Protein AF-A0A1X7HV39-F1 (afdb_monomer_lite)

Radius of gyration: 17.55 Å; chains: 1; bounding box: 51×15×42 Å

Sequence (65 aa):
MRRIEYFLSIIIFLLASIAYQLGDGNTPWLISVPVLILLFGTPLFICVSVLYELSNLEPRDELKK

Secondary structure (DSSP, 8-state):
--HHHHHHHHHHHHHHHHHHHH--TTS-HHHHHHHHHHHHHHHHHHHHHHHHHHHHTS-TTTT--

Structure (mmCIF, N/CA/C/O backbone):
data_AF-A0A1X7HV39-F1
#
_entry.id   AF-A0A1X7HV39-F1
#
loop_
_atom_site.group_PDB
_atom_site.id
_atom_site.type_symbol
_atom_site.label_atom_id
_atom_site.label_alt_id
_atom_site.label_comp_id
_atom_site.label_asym_id
_atom_site.label_entity_id
_atom_site.label_seq_id
_atom_site.pdbx_PDB_ins_code
_atom_site.Cartn_x
_atom_site.Cartn_y
_atom_site.Cartn_z
_atom_site.occupancy
_atom_site.B_iso_or_equiv
_atom_site.auth_seq_id
_atom_site.auth_comp_id
_atom_site.auth_asym_id
_atom_site.auth_atom_id
_atom_site.pdbx_PDB_model_num
ATOM 1 N N . MET A 1 1 ? -10.176 0.123 13.047 1.00 60.81 1 MET A N 1
ATOM 2 C CA . MET A 1 1 ? -8.816 -0.478 13.030 1.00 60.81 1 MET A CA 1
ATOM 3 C C . MET A 1 1 ? -8.082 -0.188 14.322 1.00 60.81 1 MET A C 1
ATOM 5 O O . MET A 1 1 ? -8.340 0.825 14.963 1.00 60.81 1 MET A O 1
ATOM 9 N N . ARG A 1 2 ? -7.138 -1.04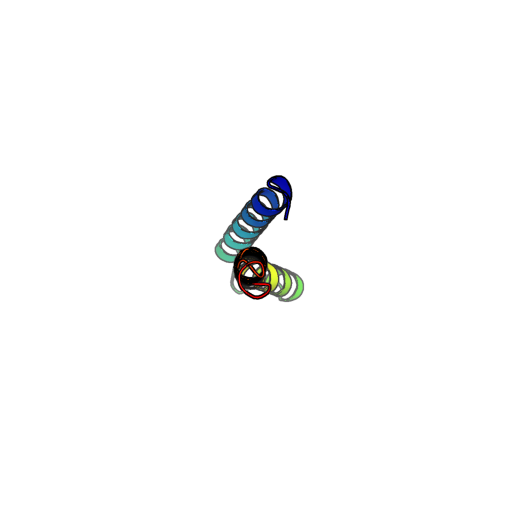2 14.719 1.00 83.81 2 ARG A N 1
ATOM 10 C CA . ARG A 1 2 ? -6.248 -0.736 15.851 1.00 83.81 2 ARG A CA 1
ATOM 11 C C . ARG A 1 2 ? -5.223 0.327 15.451 1.00 83.81 2 ARG A C 1
ATOM 13 O O . ARG A 1 2 ? -4.830 0.417 14.293 1.00 83.81 2 ARG A O 1
ATOM 20 N N . ARG A 1 3 ? -4.702 1.077 16.430 1.00 79.25 3 ARG A N 1
ATOM 21 C CA . ARG A 1 3 ? -3.660 2.112 16.231 1.00 79.25 3 ARG A CA 1
ATOM 22 C C . ARG A 1 3 ? -2.455 1.624 15.407 1.00 79.25 3 ARG A C 1
ATOM 24 O O . ARG A 1 3 ? -1.881 2.390 14.645 1.00 79.25 3 ARG A O 1
ATOM 31 N N . ILE A 1 4 ? -2.093 0.348 15.553 1.00 88.62 4 ILE A N 1
ATOM 32 C CA . ILE A 1 4 ? -0.983 -0.291 14.828 1.00 88.62 4 ILE A CA 1
ATOM 33 C C . ILE A 1 4 ? -1.295 -0.445 13.333 1.00 88.62 4 ILE A C 1
ATOM 35 O O . ILE A 1 4 ? -0.415 -0.240 12.508 1.00 88.62 4 ILE A O 1
ATOM 39 N N . GLU A 1 5 ? -2.535 -0.776 12.980 1.00 85.06 5 GLU A N 1
ATOM 40 C CA . GLU A 1 5 ? -2.953 -0.995 11.590 1.00 85.06 5 GLU A CA 1
ATOM 41 C C . GLU A 1 5 ? -2.939 0.325 10.809 1.00 85.06 5 GLU A C 1
ATOM 43 O O . GLU A 1 5 ? -2.368 0.380 9.725 1.00 85.06 5 GLU A O 1
ATOM 48 N N . TYR A 1 6 ? -3.436 1.417 11.404 1.00 82.19 6 TYR A N 1
ATOM 49 C CA . TYR A 1 6 ? -3.328 2.756 10.812 1.00 82.19 6 TYR A CA 1
ATOM 50 C C . TYR A 1 6 ? -1.869 3.194 10.619 1.00 82.19 6 TYR A C 1
ATOM 52 O O . TYR A 1 6 ? -1.508 3.710 9.562 1.00 82.19 6 TYR A O 1
ATOM 60 N N . PHE A 1 7 ? -1.012 2.954 11.617 1.00 87.00 7 PHE A N 1
ATOM 61 C CA . PHE A 1 7 ? 0.414 3.273 11.525 1.00 87.00 7 PHE A CA 1
ATOM 62 C C . PHE A 1 7 ? 1.111 2.469 10.418 1.00 87.00 7 PHE A C 1
ATOM 64 O O . PHE A 1 7 ? 1.872 3.025 9.628 1.00 87.00 7 PHE A O 1
ATOM 71 N N . LEU A 1 8 ? 0.803 1.175 10.314 1.00 89.88 8 LEU A N 1
ATOM 72 C CA . LEU A 1 8 ? 1.343 0.308 9.274 1.00 89.88 8 LEU A CA 1
ATOM 73 C C . LEU A 1 8 ? 0.861 0.722 7.877 1.00 89.88 8 LEU A C 1
ATOM 75 O O . LEU A 1 8 ? 1.669 0.764 6.952 1.00 89.88 8 LEU A O 1
ATOM 79 N N . SER A 1 9 ? -0.414 1.091 7.718 1.00 85.94 9 SER A N 1
ATOM 80 C CA . SER A 1 9 ? -0.941 1.614 6.451 1.00 85.94 9 SER A CA 1
ATOM 81 C C . SER A 1 9 ? -0.227 2.891 6.012 1.00 85.94 9 SER A C 1
ATOM 83 O O . SER A 1 9 ? 0.101 3.021 4.836 1.00 85.94 9 SER A O 1
ATOM 85 N N . ILE A 1 10 ? 0.085 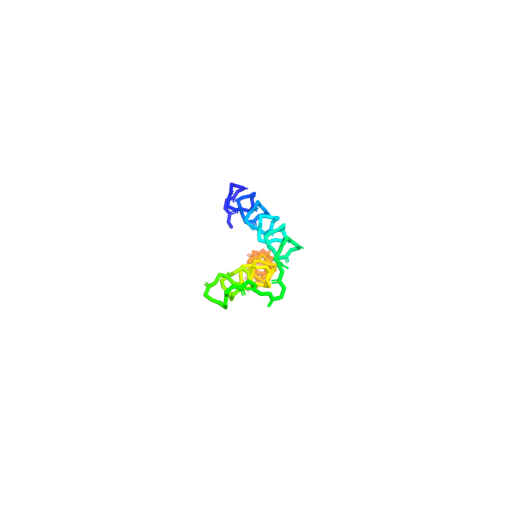3.803 6.938 1.00 86.94 10 ILE A N 1
ATOM 86 C CA . ILE A 1 10 ? 0.863 5.011 6.631 1.00 86.94 10 ILE A CA 1
ATOM 87 C C . ILE A 1 10 ? 2.270 4.638 6.146 1.00 86.94 10 ILE A C 1
ATOM 89 O O . ILE A 1 10 ? 2.721 5.161 5.131 1.00 86.94 10 ILE A O 1
ATOM 93 N N . ILE A 1 11 ? 2.950 3.697 6.809 1.00 90.69 11 ILE A N 1
ATOM 94 C CA . ILE A 1 11 ? 4.282 3.235 6.384 1.00 90.69 11 ILE A CA 1
ATOM 95 C C . ILE A 1 11 ? 4.237 2.614 4.984 1.00 90.69 11 ILE A C 1
ATOM 97 O O . ILE A 1 11 ? 5.080 2.936 4.149 1.00 90.69 11 ILE A O 1
ATOM 101 N N . ILE A 1 12 ? 3.254 1.754 4.708 1.00 89.62 12 ILE A N 1
ATOM 102 C CA . ILE A 1 12 ? 3.079 1.116 3.394 1.00 89.62 12 ILE A CA 1
ATOM 103 C C . ILE A 1 12 ? 2.824 2.170 2.313 1.00 89.62 12 ILE A C 1
ATOM 105 O O . ILE A 1 12 ? 3.421 2.102 1.241 1.00 89.62 12 ILE A O 1
ATOM 109 N N . PHE A 1 13 ? 1.994 3.173 2.606 1.00 87.81 13 PHE A N 1
ATOM 110 C CA . PHE A 1 13 ? 1.742 4.291 1.701 1.00 87.81 13 PHE A CA 1
ATOM 111 C C . PHE A 1 13 ? 3.012 5.108 1.423 1.00 87.81 13 PHE A C 1
ATOM 113 O O . PHE A 1 13 ? 3.313 5.391 0.264 1.00 87.81 13 PHE A O 1
ATOM 120 N N . LEU A 1 14 ? 3.798 5.441 2.455 1.00 89.62 14 LEU A N 1
ATOM 121 C CA . LEU A 1 14 ? 5.071 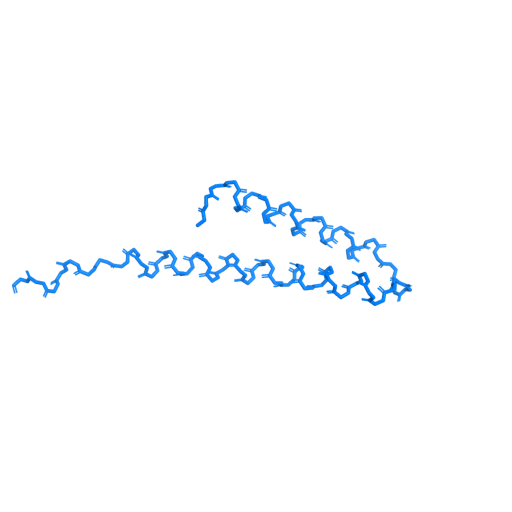6.152 2.284 1.00 89.62 14 LEU A CA 1
ATOM 122 C C . LEU A 1 14 ? 6.067 5.331 1.458 1.00 89.62 14 LEU A C 1
ATOM 124 O O . LEU A 1 14 ? 6.705 5.871 0.557 1.00 89.62 14 LEU A O 1
ATOM 128 N N . LEU A 1 15 ? 6.181 4.030 1.729 1.00 89.50 15 LEU A N 1
ATOM 129 C CA . LEU A 1 15 ? 7.079 3.139 0.998 1.00 89.50 15 LEU A CA 1
ATOM 130 C C . LEU A 1 15 ? 6.674 3.020 -0.478 1.00 89.50 15 LEU A C 1
ATOM 132 O O . LEU A 1 15 ? 7.532 3.098 -1.355 1.00 89.50 15 LEU A O 1
ATOM 136 N N . ALA A 1 16 ? 5.374 2.895 -0.757 1.00 88.19 16 ALA A N 1
ATOM 137 C CA . ALA A 1 16 ? 4.837 2.889 -2.116 1.00 88.19 16 ALA A CA 1
ATOM 138 C C . ALA A 1 16 ? 5.087 4.225 -2.836 1.00 88.19 16 ALA A C 1
ATOM 140 O O . ALA A 1 16 ? 5.455 4.226 -4.006 1.00 88.19 16 ALA A O 1
ATOM 141 N N . SER A 1 17 ? 4.952 5.356 -2.137 1.00 86.44 17 SER A N 1
ATOM 142 C CA . SER A 1 17 ? 5.227 6.690 -2.687 1.00 86.44 17 SER A CA 1
ATOM 143 C C . SER A 1 17 ? 6.694 6.844 -3.091 1.00 86.44 17 SER A C 1
ATOM 145 O O . SER A 1 17 ? 6.997 7.271 -4.203 1.00 86.44 17 SER A O 1
ATOM 147 N N . ILE A 1 18 ? 7.615 6.399 -2.233 1.00 86.56 18 ILE A N 1
ATOM 148 C CA . ILE A 1 18 ? 9.053 6.397 -2.527 1.00 86.56 18 ILE A CA 1
ATOM 149 C C . ILE A 1 18 ? 9.363 5.482 -3.718 1.00 86.56 18 ILE A C 1
ATOM 151 O O . ILE A 1 18 ? 10.099 5.883 -4.617 1.00 86.56 18 ILE A O 1
ATOM 155 N N . ALA A 1 19 ? 8.784 4.278 -3.756 1.00 85.12 19 ALA A N 1
ATOM 156 C CA . ALA A 1 19 ? 8.960 3.343 -4.867 1.00 85.12 19 ALA A CA 1
ATOM 157 C C . ALA A 1 19 ? 8.412 3.898 -6.191 1.00 85.12 19 ALA A C 1
ATOM 159 O O . ALA A 1 19 ? 9.012 3.681 -7.239 1.00 85.12 19 ALA A O 1
ATOM 160 N N . TYR A 1 20 ? 7.305 4.640 -6.146 1.00 85.25 20 TYR A N 1
ATOM 161 C CA . TYR A 1 20 ? 6.745 5.325 -7.307 1.00 85.25 20 TYR A CA 1
ATOM 162 C C . TYR A 1 20 ? 7.644 6.474 -7.784 1.00 85.25 20 TYR A C 1
ATOM 164 O O . TYR A 1 20 ? 7.898 6.594 -8.976 1.00 85.25 20 TYR A O 1
ATOM 172 N N . GLN A 1 21 ? 8.177 7.280 -6.861 1.00 84.62 21 GLN A N 1
ATOM 173 C CA . GLN A 1 21 ? 9.061 8.409 -7.171 1.00 84.62 21 GLN A CA 1
ATOM 174 C C . GLN A 1 21 ? 10.419 7.963 -7.740 1.00 84.62 21 GLN A C 1
ATOM 176 O O . GLN A 1 21 ? 10.971 8.625 -8.615 1.00 84.62 21 GLN A O 1
ATOM 181 N N . LEU A 1 22 ? 10.975 6.866 -7.215 1.00 86.94 22 LEU A N 1
ATOM 182 C CA . LEU A 1 22 ? 12.225 6.262 -7.693 1.00 86.94 22 LEU A CA 1
ATOM 183 C C . LEU A 1 22 ? 12.022 5.405 -8.946 1.00 86.94 22 LEU A C 1
ATOM 185 O O . LEU A 1 22 ? 12.999 5.048 -9.604 1.00 86.94 22 LEU A O 1
ATOM 189 N N . GLY A 1 23 ? 10.774 5.054 -9.253 1.00 79.88 23 GLY A N 1
ATOM 190 C CA . GLY A 1 23 ? 10.415 4.318 -10.449 1.00 79.88 23 GLY A CA 1
ATOM 191 C C . GLY A 1 23 ? 10.718 5.137 -11.698 1.00 79.88 23 GLY A C 1
ATOM 192 O O . GLY A 1 23 ? 10.130 6.187 -11.939 1.00 79.88 23 GLY A O 1
ATOM 193 N N . ASP A 1 24 ? 11.623 4.624 -12.519 1.00 75.69 24 ASP A N 1
ATOM 194 C CA . ASP A 1 24 ? 11.799 5.042 -13.908 1.00 75.69 24 ASP A CA 1
ATOM 195 C C . ASP A 1 24 ? 10.552 4.614 -14.718 1.00 75.69 24 ASP A C 1
ATOM 197 O O . ASP A 1 24 ? 9.914 3.604 -14.401 1.00 75.69 24 ASP A O 1
ATOM 201 N N . GLY A 1 25 ? 10.204 5.329 -15.791 1.00 74.19 25 GLY A N 1
ATOM 202 C CA . GLY A 1 25 ? 9.208 4.885 -16.776 1.00 74.19 25 GLY A CA 1
ATOM 203 C C . GLY A 1 25 ? 9.511 3.515 -17.411 1.00 74.19 25 GLY A C 1
ATOM 204 O O . GLY A 1 25 ? 8.631 2.925 -18.032 1.00 74.19 25 GLY A O 1
ATOM 205 N N . ASN A 1 26 ? 10.717 2.980 -17.215 1.00 83.38 26 ASN A N 1
ATOM 206 C CA . ASN A 1 26 ? 11.133 1.631 -17.594 1.00 83.38 26 ASN A CA 1
ATOM 207 C C . ASN A 1 26 ? 10.904 0.567 -16.495 1.00 83.38 26 ASN A C 1
ATOM 209 O O . ASN A 1 26 ? 11.283 -0.596 -16.655 1.00 83.38 26 ASN A O 1
ATOM 213 N N . THR A 1 27 ? 10.303 0.941 -15.360 1.00 83.44 27 THR A N 1
ATOM 214 C CA . THR A 1 27 ? 9.977 0.003 -14.278 1.00 83.44 27 THR A CA 1
ATOM 215 C C . THR A 1 27 ? 8.934 -1.007 -14.770 1.00 83.44 27 THR A C 1
ATOM 217 O O . THR A 1 27 ? 7.870 -0.597 -15.244 1.00 83.44 27 THR A O 1
ATOM 220 N N . PRO A 1 28 ? 9.183 -2.327 -14.646 1.00 86.88 28 PRO A N 1
ATOM 221 C CA . PRO A 1 28 ? 8.250 -3.343 -15.110 1.00 86.88 28 PRO A CA 1
ATOM 222 C C . PRO A 1 28 ? 6.845 -3.149 -14.544 1.00 86.88 28 PRO A C 1
ATOM 224 O O . PRO A 1 28 ? 6.667 -2.937 -13.342 1.00 86.88 28 PRO A O 1
ATOM 227 N N . TRP A 1 29 ? 5.843 -3.316 -15.406 1.00 82.62 29 TRP A N 1
ATOM 228 C CA . TRP A 1 29 ? 4.429 -3.178 -15.044 1.00 82.62 29 TRP A CA 1
ATOM 229 C C . TRP A 1 29 ? 4.020 -4.076 -13.863 1.00 82.62 29 TRP A C 1
ATOM 231 O O . TRP A 1 29 ? 3.204 -3.687 -13.032 1.00 82.62 29 TRP A O 1
ATOM 241 N N . LEU A 1 30 ? 4.650 -5.251 -13.743 1.00 87.19 30 LEU A N 1
ATOM 242 C CA . LEU A 1 30 ? 4.447 -6.195 -12.642 1.00 87.19 30 LEU A CA 1
ATOM 243 C C . LEU A 1 30 ? 4.790 -5.595 -11.266 1.00 87.19 30 LEU A C 1
ATOM 245 O O . LEU A 1 30 ? 4.240 -6.029 -10.261 1.00 87.19 30 LEU A O 1
ATOM 249 N N . ILE A 1 31 ? 5.689 -4.609 -11.219 1.00 83.19 31 ILE A N 1
ATOM 250 C CA . ILE A 1 31 ? 6.118 -3.921 -9.995 1.00 83.19 31 ILE A CA 1
ATOM 251 C C . ILE A 1 31 ? 5.332 -2.619 -9.817 1.00 83.19 31 ILE A C 1
ATOM 253 O O . ILE A 1 31 ? 4.859 -2.330 -8.718 1.00 83.1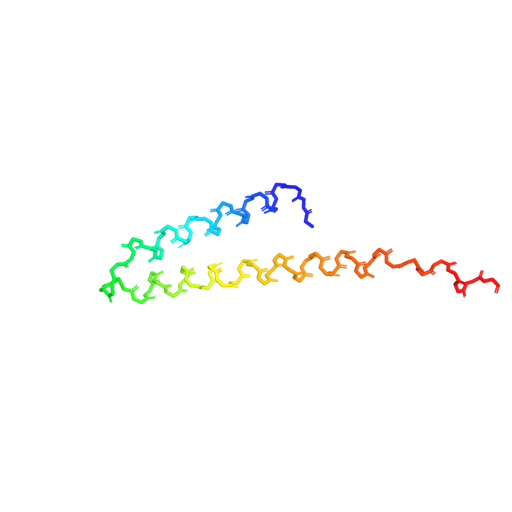9 31 ILE A O 1
ATOM 257 N N . SER A 1 32 ? 5.152 -1.842 -10.888 1.00 83.38 32 SER A N 1
ATOM 258 C CA . SER A 1 32 ? 4.494 -0.535 -10.802 1.00 83.38 32 SER A CA 1
ATOM 259 C C . SER A 1 32 ? 2.995 -0.639 -10.512 1.00 83.38 32 SER A C 1
ATOM 261 O O . SER A 1 32 ? 2.474 0.157 -9.735 1.00 83.38 32 SER A O 1
ATOM 263 N N . VAL A 1 33 ? 2.296 -1.645 -11.048 1.00 87.38 33 VAL A N 1
ATOM 264 C CA . VAL A 1 33 ? 0.852 -1.821 -10.822 1.00 87.38 33 VAL A CA 1
ATOM 265 C C . VAL A 1 33 ? 0.518 -2.080 -9.343 1.00 87.38 33 VAL A C 1
ATOM 267 O O . VAL A 1 33 ? -0.318 -1.352 -8.805 1.00 87.38 33 VAL A O 1
ATOM 270 N N . PRO A 1 34 ? 1.164 -3.025 -8.630 1.00 86.88 34 PRO A N 1
ATOM 271 C CA . PRO A 1 34 ? 0.951 -3.191 -7.191 1.00 86.88 34 PRO A CA 1
ATOM 272 C C . PRO A 1 34 ? 1.260 -1.930 -6.377 1.00 86.88 34 PRO A C 1
ATOM 274 O O . PRO A 1 34 ? 0.510 -1.593 -5.462 1.00 86.88 34 PRO A O 1
ATOM 277 N N . VAL A 1 35 ? 2.334 -1.211 -6.722 1.00 88.75 35 VAL A N 1
ATOM 278 C CA . VAL A 1 35 ? 2.716 0.040 -6.048 1.00 88.75 35 VAL A CA 1
ATOM 279 C C . VAL A 1 35 ? 1.631 1.100 -6.220 1.00 88.75 35 VAL A C 1
ATOM 281 O O . VAL A 1 35 ? 1.244 1.736 -5.244 1.00 88.75 35 VAL A O 1
ATOM 284 N N . LEU A 1 36 ? 1.081 1.247 -7.425 1.00 88.00 36 LEU A N 1
ATOM 285 C CA . LEU A 1 36 ? -0.022 2.166 -7.708 1.00 88.00 36 LEU A CA 1
ATOM 286 C C . LEU A 1 36 ? -1.296 1.781 -6.948 1.00 88.00 36 LEU A C 1
ATOM 288 O O . LEU A 1 36 ? -1.941 2.644 -6.356 1.00 88.00 36 LEU A O 1
ATOM 292 N N . ILE A 1 37 ? -1.639 0.492 -6.907 1.00 91.00 37 ILE A N 1
ATOM 293 C CA . ILE A 1 37 ? -2.791 -0.002 -6.138 1.00 91.00 37 ILE A CA 1
ATOM 294 C C . ILE A 1 37 ? -2.625 0.333 -4.654 1.00 91.00 37 ILE A C 1
ATOM 296 O O . ILE A 1 37 ? -3.575 0.787 -4.024 1.00 91.00 37 ILE A O 1
ATOM 300 N N . LEU A 1 38 ? -1.428 0.163 -4.092 1.00 89.12 38 LEU A N 1
ATOM 301 C CA . LEU A 1 38 ? -1.154 0.540 -2.707 1.00 89.12 38 LEU A CA 1
ATOM 302 C C . LEU A 1 38 ? -1.212 2.058 -2.513 1.00 89.12 38 LEU A C 1
ATOM 304 O O . LEU A 1 38 ? -1.830 2.522 -1.556 1.00 89.12 38 LEU A O 1
ATOM 308 N N . LEU A 1 39 ? -0.622 2.835 -3.419 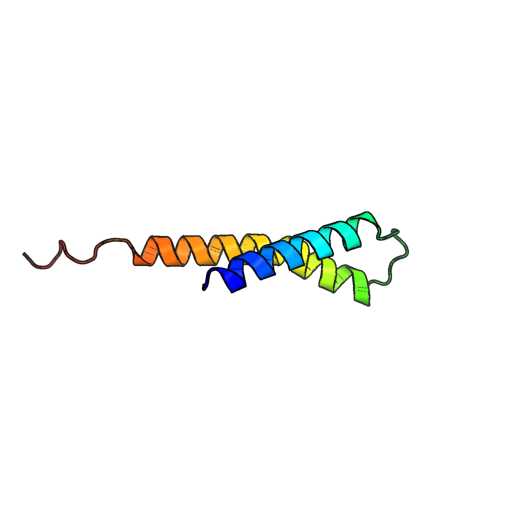1.00 87.94 39 LEU A N 1
ATOM 309 C CA . LEU A 1 39 ? -0.556 4.289 -3.311 1.00 87.94 39 LEU A CA 1
ATOM 310 C C . LEU A 1 39 ? -1.948 4.927 -3.362 1.00 87.94 39 LEU A C 1
ATOM 312 O O . LEU A 1 39 ? -2.269 5.767 -2.530 1.00 87.94 39 LEU A O 1
ATOM 316 N N . PHE A 1 40 ? -2.802 4.504 -4.291 1.00 87.00 40 PHE A N 1
ATOM 317 C CA . PHE A 1 40 ? -4.144 5.070 -4.448 1.00 87.00 40 PHE A CA 1
ATOM 318 C C . PHE A 1 40 ? -5.208 4.342 -3.614 1.00 87.00 40 PHE A C 1
ATOM 320 O O . PHE A 1 40 ? -6.187 4.954 -3.187 1.00 87.00 40 PHE A O 1
ATOM 327 N N . GLY A 1 41 ? -5.014 3.056 -3.322 1.00 88.62 41 GLY A N 1
ATOM 328 C CA . GLY A 1 41 ? -5.943 2.249 -2.530 1.00 88.62 41 GLY A CA 1
ATOM 329 C C . GLY A 1 41 ? -5.848 2.507 -1.028 1.00 88.62 41 GLY A C 1
ATOM 330 O O . GLY A 1 41 ? -6.874 2.539 -0.354 1.00 88.62 41 GLY A O 1
ATOM 331 N N . THR A 1 42 ? -4.649 2.755 -0.491 1.00 87.94 42 THR A N 1
ATOM 332 C CA . THR A 1 42 ? -4.465 3.019 0.948 1.00 87.94 42 THR A CA 1
ATOM 333 C C . THR A 1 42 ? -5.235 4.248 1.455 1.00 87.94 42 THR A C 1
ATOM 335 O O . THR A 1 42 ? -5.954 4.108 2.447 1.00 87.94 42 THR A O 1
ATOM 338 N N . PRO A 1 43 ? -5.169 5.438 0.821 1.00 83.75 43 PRO A N 1
ATOM 339 C CA . PRO A 1 43 ? -5.936 6.594 1.286 1.00 83.75 43 PRO A CA 1
ATOM 340 C C . PRO A 1 43 ? -7.451 6.372 1.186 1.00 83.75 43 PRO A C 1
ATOM 342 O O . PRO A 1 43 ? -8.180 6.777 2.090 1.00 83.75 43 PRO A O 1
ATOM 345 N N . LEU A 1 44 ? -7.932 5.675 0.149 1.00 89.38 44 LEU A N 1
ATOM 346 C CA . LEU A 1 44 ? -9.344 5.293 0.038 1.00 89.38 44 LEU A CA 1
ATOM 347 C C . LEU A 1 44 ? -9.766 4.352 1.168 1.00 89.38 44 LEU A C 1
ATOM 349 O O . LEU A 1 44 ? -10.803 4.560 1.793 1.00 89.38 44 LEU A O 1
ATOM 353 N N . PHE A 1 45 ? -8.946 3.349 1.465 1.00 86.50 45 PHE A N 1
ATOM 354 C CA . PHE A 1 45 ? -9.200 2.386 2.529 1.00 86.50 45 PHE A CA 1
ATOM 355 C C . PHE A 1 45 ? -9.269 3.050 3.908 1.00 86.50 45 PHE A C 1
ATOM 357 O O . PHE A 1 45 ? -10.192 2.777 4.678 1.00 86.50 45 PHE A O 1
ATOM 364 N N . ILE A 1 46 ? -8.347 3.972 4.202 1.00 87.00 46 ILE A N 1
ATOM 365 C CA . ILE A 1 46 ? -8.374 4.761 5.440 1.00 87.00 46 ILE A CA 1
ATOM 366 C C . ILE A 1 46 ? -9.631 5.638 5.482 1.00 87.00 46 ILE A C 1
ATOM 368 O O . ILE A 1 46 ? -10.326 5.640 6.494 1.00 87.00 46 ILE A O 1
ATOM 372 N N . CYS A 1 47 ? -9.966 6.330 4.389 1.00 89.12 47 CYS A N 1
ATOM 373 C CA . CYS A 1 47 ? -11.140 7.203 4.315 1.00 89.12 47 CYS A CA 1
ATOM 374 C C . CYS A 1 47 ? -12.446 6.441 4.588 1.00 89.12 47 CYS A C 1
ATOM 376 O O . CYS A 1 47 ? -13.229 6.842 5.446 1.00 89.12 47 CYS A O 1
ATOM 378 N N . VAL A 1 48 ? -12.647 5.295 3.928 1.00 90.06 48 VAL A N 1
ATOM 379 C CA . VAL A 1 48 ? -13.815 4.426 4.149 1.00 90.06 48 VAL A CA 1
ATOM 380 C C . VAL A 1 48 ? -13.861 3.919 5.587 1.00 90.06 48 VAL A C 1
ATOM 382 O O . VAL A 1 48 ? -14.927 3.897 6.193 1.00 90.06 48 VAL A O 1
ATOM 385 N N . SER A 1 49 ? -12.716 3.542 6.154 1.00 87.12 49 SER A N 1
ATOM 386 C CA . SER A 1 49 ? -12.648 3.027 7.524 1.00 87.12 49 SER A CA 1
ATOM 387 C C . SER A 1 49 ? -13.012 4.091 8.557 1.00 87.12 49 SER A C 1
ATOM 389 O O . SER A 1 49 ? -13.783 3.815 9.474 1.00 87.12 49 SER A O 1
ATOM 391 N N . VAL A 1 50 ? -12.519 5.318 8.377 1.00 88.56 50 VAL A N 1
ATOM 392 C CA . VAL A 1 50 ? -12.861 6.459 9.235 1.00 88.56 50 VAL A CA 1
ATOM 393 C C . VAL A 1 50 ? -14.333 6.831 9.080 1.00 88.56 50 VAL A C 1
ATOM 395 O O . VAL A 1 50 ? -15.011 7.054 10.078 1.00 88.56 50 VAL A O 1
ATOM 398 N N . LEU A 1 51 ? -14.856 6.853 7.851 1.00 90.75 51 LEU A N 1
ATOM 399 C CA . LEU A 1 51 ? -16.266 7.141 7.590 1.00 90.75 51 LEU A CA 1
ATOM 400 C C . LEU A 1 51 ? -17.187 6.082 8.209 1.00 90.75 51 LEU A C 1
ATOM 402 O O . LEU A 1 51 ? -18.217 6.421 8.784 1.00 90.75 51 LEU A O 1
ATOM 406 N N . TYR A 1 52 ? -16.797 4.809 8.134 1.00 89.12 52 TYR A N 1
ATOM 407 C CA . TYR A 1 52 ? -17.515 3.709 8.765 1.00 89.12 52 TYR A CA 1
ATOM 408 C C . TYR A 1 52 ? -17.509 3.836 10.291 1.00 89.12 52 TYR A C 1
ATOM 410 O O . TYR A 1 52 ? -18.565 3.735 10.912 1.00 89.12 52 TYR A O 1
ATOM 418 N N . GLU A 1 53 ? -16.353 4.100 10.906 1.00 85.31 53 GLU A N 1
ATOM 419 C CA . GLU A 1 53 ? -16.265 4.355 12.349 1.00 85.31 53 GLU A CA 1
ATOM 420 C C . GLU A 1 53 ? -17.138 5.555 12.748 1.00 85.31 53 GLU A C 1
ATOM 422 O O . GLU A 1 53 ? -17.920 5.440 13.686 1.00 85.31 53 GLU A O 1
ATOM 427 N N . LEU A 1 54 ? -17.107 6.655 11.989 1.00 87.00 54 LEU A N 1
ATOM 428 C CA . LEU A 1 54 ? -17.928 7.841 12.248 1.00 87.00 54 LEU A CA 1
ATOM 429 C C . LEU A 1 54 ? -19.433 7.555 12.128 1.00 87.00 54 LEU A C 1
ATOM 431 O O . LEU A 1 54 ? -20.199 7.954 12.998 1.00 87.00 54 LEU A O 1
ATOM 435 N N . SER A 1 55 ? -19.856 6.818 11.098 1.00 85.06 55 SER A N 1
ATOM 436 C CA . SER A 1 55 ? -21.265 6.442 10.903 1.00 85.06 55 SER A CA 1
ATOM 437 C C . SER A 1 55 ? -21.805 5.522 12.003 1.00 85.06 55 SER A C 1
ATOM 439 O O . SER A 1 55 ? -22.991 5.556 12.314 1.00 85.06 55 SER A O 1
ATOM 441 N N . ASN A 1 56 ? -20.937 4.717 12.623 1.00 78.88 56 ASN A N 1
ATOM 442 C CA . ASN A 1 56 ? -21.304 3.850 13.743 1.00 78.88 56 ASN A CA 1
ATOM 443 C C . ASN A 1 56 ? -21.281 4.568 15.099 1.00 78.88 56 ASN A C 1
ATOM 445 O O . ASN A 1 56 ? -21.737 4.001 16.089 1.00 78.88 56 ASN A O 1
ATOM 449 N N . LEU A 1 57 ? -20.750 5.791 15.158 1.00 68.31 57 LEU A N 1
ATOM 450 C CA . LEU A 1 57 ? -20.782 6.646 16.345 1.00 68.31 57 LEU A CA 1
ATOM 451 C C . LEU A 1 57 ? -22.032 7.539 16.392 1.00 68.31 57 LEU A C 1
ATOM 453 O O . LEU A 1 57 ? -22.225 8.248 17.377 1.00 68.31 57 LEU A O 1
ATOM 457 N N . GLU A 1 58 ? -22.884 7.510 15.362 1.00 64.25 58 GLU A N 1
ATOM 458 C CA . GLU A 1 58 ? -24.152 8.237 15.371 1.00 64.25 58 GLU A CA 1
ATOM 459 C C . GLU A 1 58 ? -25.118 7.588 16.386 1.00 64.25 58 GLU A C 1
ATOM 461 O O . GLU A 1 58 ? -25.438 6.399 16.2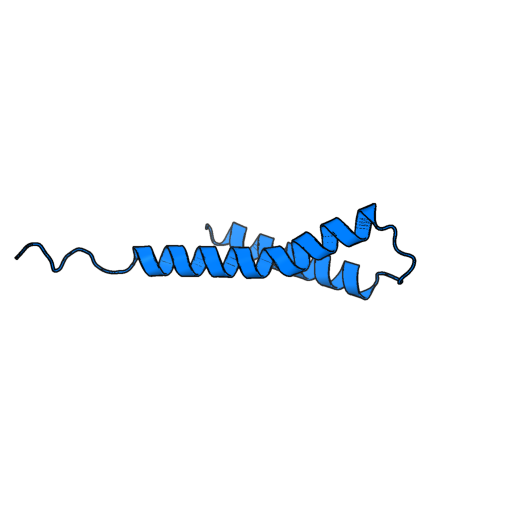64 1.00 64.25 58 GLU A O 1
ATOM 466 N N . PRO A 1 59 ? -25.566 8.317 17.428 1.00 60.81 59 PRO A N 1
ATOM 467 C CA . PRO A 1 59 ? -26.323 7.728 18.522 1.00 60.81 59 PRO A CA 1
ATOM 468 C C . PRO A 1 59 ? -27.725 7.328 18.050 1.00 60.81 59 PRO A C 1
ATOM 470 O O . PRO A 1 59 ? -28.626 8.152 17.913 1.00 60.81 59 PRO A O 1
ATOM 473 N N . ARG A 1 60 ? -27.946 6.021 17.884 1.00 60.78 60 ARG A N 1
ATOM 474 C CA . ARG A 1 60 ? -29.284 5.413 17.770 1.00 60.78 60 ARG A CA 1
ATOM 475 C C . ARG A 1 60 ? -30.032 5.331 19.114 1.00 60.78 60 ARG A C 1
ATOM 477 O O . ARG A 1 60 ? -30.944 4.521 19.246 1.00 60.78 60 ARG A O 1
ATOM 484 N N . ASP A 1 61 ? -29.687 6.164 20.093 1.00 59.78 61 ASP A N 1
ATOM 485 C CA . ASP A 1 61 ? -30.289 6.119 21.432 1.00 59.78 61 ASP A CA 1
ATOM 486 C C . ASP A 1 61 ? -31.461 7.099 21.625 1.00 59.78 61 ASP A C 1
ATOM 488 O O . ASP A 1 61 ? -32.208 6.970 22.591 1.00 59.78 61 ASP A O 1
ATOM 492 N N . GLU A 1 62 ? -31.718 8.024 20.692 1.00 56.91 62 GLU A N 1
ATOM 493 C CA . GLU A 1 62 ? -32.818 8.996 20.855 1.00 56.91 62 GLU A CA 1
ATOM 494 C C . GLU A 1 62 ? -34.188 8.534 20.324 1.00 56.91 62 GLU A C 1
ATOM 496 O O . GLU A 1 62 ? -35.189 9.221 20.515 1.00 56.91 62 GLU A O 1
ATOM 501 N N . LEU A 1 63 ? -34.289 7.354 19.704 1.00 59.16 63 LEU A N 1
ATOM 502 C CA . LEU A 1 63 ? -35.545 6.865 19.104 1.00 59.16 63 LEU A CA 1
ATOM 503 C C . LEU A 1 63 ? -36.326 5.863 19.965 1.00 59.16 63 LEU A C 1
ATOM 505 O O . LEU A 1 63 ? -37.225 5.185 19.469 1.00 59.16 63 LEU A O 1
ATOM 509 N N . LYS A 1 64 ? -36.021 5.777 21.262 1.00 50.53 64 LYS A N 1
ATOM 510 C CA . LYS A 1 64 ? -36.799 4.972 22.212 1.00 50.53 64 LYS A CA 1
ATOM 511 C C . LYS A 1 64 ? -37.215 5.800 23.430 1.00 50.53 64 LYS A C 1
ATOM 513 O O . LYS A 1 64 ? -36.874 5.458 24.560 1.00 50.53 64 LYS A O 1
ATOM 518 N N . LYS A 1 65 ? -37.925 6.902 23.184 1.00 46.72 65 LYS A N 1
ATOM 519 C CA . LYS A 1 65 ? -38.678 7.630 24.212 1.00 46.72 65 LYS A CA 1
ATOM 520 C C . LYS A 1 65 ? -40.161 7.306 24.103 1.00 46.72 65 LYS A C 1
ATOM 522 O O . LYS A 1 65 ? -40.641 7.202 22.953 1.00 46.72 65 LYS A O 1
#

pLDDT: mean 81.96, std 10.65, range [46.72, 91.0]

Foldseek 3Di:
DDPVVLVVLVVLLVVLVVCQVPDDPPHDPVPNVVSVCSNVVSVVVVVVVVVVVVVVPPDPPPPPD

Organism: Haloquadratum walsbyi (strain DSM 16790 / HBSQ001) (NCBI:txid362976)